Protein AF-A0A9P8V7H4-F1 (afdb_monomer)

Solvent-accessible surface area (backbone atoms only — not comparable to full-atom values): 7794 Å² total; per-residue (Å²): 136,77,89,73,78,59,79,60,74,64,67,51,41,49,43,41,53,51,45,35,57,54,35,50,58,47,17,49,41,28,54,78,36,39,58,81,79,41,79,85,58,53,72,70,56,38,53,52,34,27,51,53,14,52,50,37,51,49,54,32,53,55,34,49,55,50,61,75,39,88,64,46,51,73,68,51,15,53,52,27,39,54,56,19,58,54,31,53,54,59,29,50,55,19,48,51,53,49,53,51,50,51,57,51,47,68,75,51,77,74,83,78,89,78,81,86,62,87,85,38,46,67,53,51,28,52,54,30,48,53,50,22,53,44,17,37,46,20,31,75,58,34,67,116

pLDDT: mean 87.01, std 17.23, range [44.09, 98.56]

Radius of gyration: 18.77 Å; Cα contacts (8 Å, |Δi|>4): 133; chains: 1; bounding box: 39×34×68 Å

Structure (mmCIF, N/CA/C/O backbone):
data_AF-A0A9P8V7H4-F1
#
_entry.id   AF-A0A9P8V7H4-F1
#
loop_
_atom_site.group_PDB
_atom_site.id
_atom_site.type_symbol
_atom_site.label_atom_id
_atom_site.label_alt_id
_atom_site.label_comp_id
_atom_site.label_asym_id
_atom_site.label_entity_id
_atom_site.label_seq_id
_atom_site.pdbx_PDB_ins_code
_atom_site.Cartn_x
_atom_site.Cartn_y
_atom_site.Cartn_z
_atom_site.occupancy
_atom_site.B_iso_or_equiv
_atom_site.auth_seq_id
_atom_site.auth_comp_id
_atom_site.auth_asym_id
_atom_site.auth_atom_id
_atom_site.pdbx_PDB_model_num
ATOM 1 N N . MET A 1 1 ? 16.354 2.486 -35.492 1.00 46.56 1 MET A N 1
ATOM 2 C CA . MET A 1 1 ? 15.448 2.057 -34.405 1.00 46.56 1 MET A CA 1
ATOM 3 C C . MET A 1 1 ? 16.063 0.795 -33.810 1.00 46.56 1 MET A C 1
ATOM 5 O O . MET A 1 1 ? 16.052 -0.236 -34.463 1.00 46.56 1 MET A O 1
ATOM 9 N N . SER A 1 2 ? 16.801 0.936 -32.706 1.00 48.31 2 SER A N 1
ATOM 10 C CA . SER A 1 2 ? 17.705 -0.106 -32.194 1.00 48.31 2 SER A CA 1
ATOM 11 C C . SER A 1 2 ? 16.922 -1.279 -31.595 1.00 48.31 2 SER A C 1
ATOM 13 O O . SER A 1 2 ? 16.030 -1.066 -30.778 1.00 48.31 2 SER A O 1
ATOM 15 N N . LEU A 1 3 ? 17.299 -2.510 -31.954 1.00 47.62 3 LEU A N 1
ATOM 16 C CA . LEU A 1 3 ? 16.794 -3.794 -31.432 1.00 47.62 3 LEU A CA 1
ATOM 17 C C . LEU A 1 3 ? 17.142 -4.044 -29.944 1.00 47.62 3 LEU A C 1
ATOM 19 O O . LEU A 1 3 ? 17.023 -5.156 -29.444 1.00 47.62 3 LEU A O 1
ATOM 23 N N . THR A 1 4 ? 17.545 -3.004 -29.213 1.00 49.06 4 THR A N 1
ATOM 24 C CA . THR A 1 4 ? 17.909 -3.030 -27.791 1.00 49.06 4 THR A CA 1
ATOM 25 C C . THR A 1 4 ? 16.741 -2.699 -26.860 1.00 49.06 4 THR A C 1
ATOM 27 O O . THR A 1 4 ? 16.968 -2.392 -25.694 1.00 49.06 4 THR A O 1
ATOM 30 N N . HIS A 1 5 ? 15.485 -2.849 -27.299 1.00 50.31 5 HIS A N 1
ATOM 31 C CA . HIS A 1 5 ? 14.372 -3.137 -26.376 1.00 50.31 5 HIS A CA 1
ATOM 32 C C . HIS A 1 5 ? 14.477 -4.585 -25.864 1.00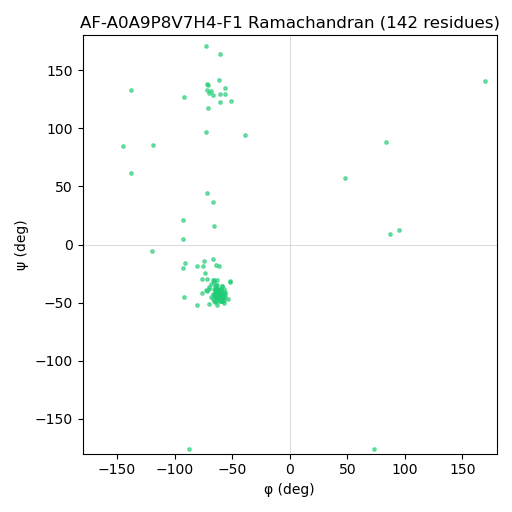 50.31 5 HIS A C 1
ATOM 34 O O . HIS A 1 5 ? 13.502 -5.335 -25.846 1.00 50.31 5 HIS A O 1
ATOM 40 N N . ALA A 1 6 ? 15.697 -4.984 -25.489 1.00 50.81 6 ALA A N 1
ATOM 41 C CA . ALA A 1 6 ? 15.969 -6.202 -24.764 1.00 50.81 6 ALA A CA 1
ATOM 42 C C . ALA A 1 6 ? 15.039 -6.197 -23.556 1.00 50.81 6 ALA A C 1
ATOM 44 O O . ALA A 1 6 ? 14.976 -5.213 -22.818 1.00 50.81 6 ALA A O 1
ATOM 45 N N . LEU A 1 7 ? 14.256 -7.265 -23.464 1.00 61.12 7 LEU A N 1
ATOM 46 C CA . LEU A 1 7 ? 13.213 -7.528 -22.487 1.00 61.12 7 LEU A CA 1
ATOM 47 C C . LEU A 1 7 ? 13.646 -7.040 -21.102 1.00 61.12 7 LEU A C 1
ATOM 49 O O . LEU A 1 7 ? 14.343 -7.752 -20.383 1.00 61.12 7 LEU A O 1
ATOM 53 N N . THR A 1 8 ? 13.263 -5.815 -20.730 1.00 63.09 8 THR A N 1
ATOM 54 C CA . THR A 1 8 ? 13.530 -5.340 -19.375 1.00 63.09 8 THR A CA 1
ATOM 55 C C . THR A 1 8 ? 12.800 -6.292 -18.445 1.00 63.09 8 THR A C 1
ATOM 57 O O . THR A 1 8 ? 11.585 -6.461 -18.620 1.00 63.09 8 THR A O 1
ATOM 60 N N . PRO A 1 9 ? 13.505 -6.939 -17.509 1.00 74.75 9 PRO A N 1
ATOM 61 C CA . PRO A 1 9 ? 12.905 -7.962 -16.679 1.00 74.75 9 PRO A CA 1
ATOM 62 C C . PRO A 1 9 ? 11.687 -7.383 -15.959 1.00 74.75 9 PRO A C 1
ATOM 64 O O . PRO A 1 9 ? 11.738 -6.273 -15.433 1.00 74.75 9 PRO A O 1
ATOM 67 N N . PHE A 1 10 ? 10.570 -8.112 -15.944 1.00 86.38 10 PHE A N 1
ATOM 68 C CA . PHE A 1 10 ? 9.357 -7.677 -15.238 1.00 86.38 10 PHE A CA 1
ATOM 69 C C . PHE A 1 10 ? 9.495 -7.840 -13.714 1.00 86.38 10 PHE A C 1
ATOM 71 O O . PHE A 1 10 ? 8.724 -7.287 -12.937 1.00 86.38 10 PHE A O 1
ATOM 78 N N . TRP A 1 11 ? 10.506 -8.581 -13.267 1.00 88.19 11 TRP A N 1
ATOM 79 C CA . TRP A 1 11 ? 10.693 -9.033 -11.892 1.00 88.19 11 TRP A CA 1
ATOM 80 C C . TRP A 1 11 ? 10.801 -7.866 -10.894 1.00 88.19 11 TRP A C 1
ATOM 82 O O . TRP A 1 11 ? 10.146 -7.937 -9.855 1.00 88.19 11 TRP A O 1
ATOM 92 N N . PRO A 1 12 ? 11.489 -6.745 -11.208 1.00 92.69 12 PRO A N 1
ATOM 93 C CA . PRO A 1 12 ? 11.505 -5.548 -10.362 1.00 92.69 12 PRO A CA 1
ATOM 94 C C . PRO A 1 12 ? 10.129 -4.895 -10.159 1.00 92.69 12 PRO A C 1
ATOM 96 O O . PRO A 1 12 ? 9.945 -4.135 -9.210 1.00 92.69 12 PRO A O 1
ATOM 99 N N . LYS A 1 13 ? 9.148 -5.190 -11.020 1.00 95.75 13 LYS A N 1
ATOM 100 C CA . LYS A 1 13 ? 7.773 -4.682 -10.913 1.00 95.75 13 LYS A CA 1
ATOM 101 C C . LYS A 1 13 ? 6.856 -5.599 -10.111 1.00 95.75 13 LYS A C 1
ATOM 103 O O . LYS A 1 13 ? 5.803 -5.141 -9.675 1.00 95.75 13 LYS A O 1
ATOM 108 N N . LEU A 1 14 ? 7.235 -6.859 -9.872 1.00 96.12 14 LEU A N 1
ATOM 109 C CA . LEU A 1 14 ? 6.409 -7.799 -9.104 1.00 96.12 14 LEU A CA 1
ATOM 110 C C . LEU A 1 14 ? 6.048 -7.268 -7.705 1.00 96.12 14 LEU A C 1
ATOM 112 O O . LEU A 1 14 ? 4.874 -7.357 -7.345 1.00 96.12 14 LEU A O 1
ATOM 116 N N . PRO A 1 15 ? 6.963 -6.640 -6.937 1.00 97.38 15 PRO A N 1
ATOM 117 C CA . PRO A 1 15 ? 6.600 -6.070 -5.638 1.00 97.38 15 PRO A CA 1
ATOM 118 C C . PRO A 1 15 ? 5.564 -4.941 -5.730 1.00 97.38 15 PRO A C 1
ATOM 120 O O . PRO A 1 15 ? 4.729 -4.811 -4.840 1.00 97.38 15 PRO A O 1
ATOM 123 N N . LEU A 1 16 ? 5.548 -4.172 -6.827 1.00 97.81 16 LEU A N 1
ATOM 124 C CA . LEU A 1 16 ? 4.521 -3.152 -7.075 1.00 97.81 16 LEU A CA 1
ATOM 125 C C . LEU A 1 16 ? 3.159 -3.783 -7.388 1.00 97.81 16 LEU A C 1
ATOM 127 O O . LEU A 1 16 ? 2.133 -3.276 -6.945 1.00 97.81 16 LEU A O 1
ATOM 131 N N . VAL A 1 17 ? 3.129 -4.907 -8.112 1.00 98.06 17 VAL A N 1
ATOM 132 C CA . VAL A 1 17 ? 1.886 -5.661 -8.354 1.00 98.06 17 VAL A CA 1
ATOM 133 C C . VAL A 1 17 ? 1.318 -6.178 -7.032 1.00 98.06 17 VAL A C 1
ATOM 135 O O . VAL A 1 17 ? 0.132 -6.005 -6.756 1.00 98.06 17 VAL A O 1
ATOM 138 N N . LEU A 1 18 ? 2.168 -6.763 -6.184 1.00 97.38 18 LEU A N 1
ATOM 139 C CA . LEU A 1 18 ? 1.764 -7.226 -4.856 1.00 97.38 18 LEU A CA 1
ATOM 140 C C . LEU A 1 18 ? 1.267 -6.070 -3.978 1.00 97.38 18 LEU A C 1
ATOM 142 O O . LEU A 1 18 ? 0.261 -6.229 -3.287 1.00 97.38 18 LEU A O 1
ATOM 146 N N . HIS A 1 19 ? 1.931 -4.910 -4.037 1.00 98.19 19 HIS A N 1
ATOM 147 C CA . HIS A 1 19 ? 1.496 -3.699 -3.343 1.00 98.19 19 HIS A CA 1
ATOM 148 C C . HIS A 1 19 ? 0.076 -3.311 -3.764 1.00 98.19 19 HIS A C 1
ATOM 150 O O . HIS A 1 19 ? -0.786 -3.171 -2.900 1.00 98.19 19 HIS A O 1
ATOM 156 N N . VAL A 1 20 ? -0.198 -3.248 -5.074 1.00 98.56 20 VAL A N 1
ATOM 157 C CA . VAL A 1 20 ? -1.534 -2.921 -5.597 1.00 98.56 20 VAL A CA 1
ATOM 158 C C . VAL A 1 20 ? -2.601 -3.871 -5.057 1.00 98.56 20 VAL A C 1
ATOM 160 O O . VAL A 1 20 ?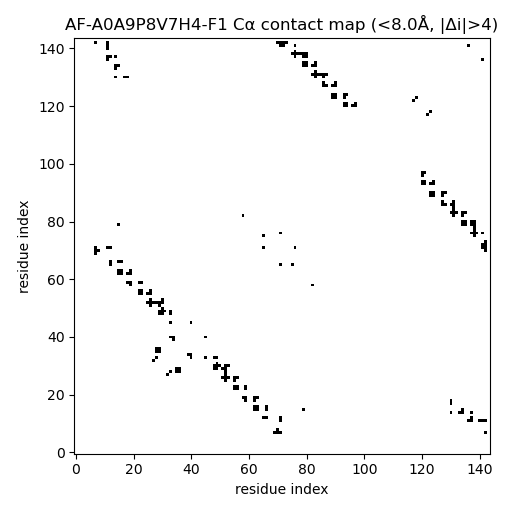 -3.659 -3.415 -4.624 1.00 98.56 20 VAL A O 1
ATOM 163 N N . LEU A 1 21 ? -2.344 -5.181 -5.049 1.00 97.88 21 LEU A N 1
ATOM 164 C CA . LEU A 1 21 ? -3.315 -6.169 -4.571 1.00 97.88 21 LEU A CA 1
ATOM 165 C C . LEU A 1 21 ? -3.603 -6.016 -3.071 1.00 97.88 21 LEU A C 1
ATOM 167 O O . LEU A 1 21 ? -4.767 -5.948 -2.666 1.00 97.88 21 LEU A O 1
ATOM 171 N N . VAL A 1 22 ? -2.555 -5.932 -2.248 1.00 96.62 22 VAL A N 1
ATOM 172 C CA . VAL A 1 22 ? -2.701 -5.841 -0.788 1.00 96.62 22 VAL A CA 1
ATOM 173 C C . VAL A 1 22 ? -3.319 -4.511 -0.373 1.00 96.62 22 VAL A C 1
ATOM 175 O O . VAL A 1 22 ? -4.253 -4.493 0.431 1.00 96.62 22 VAL A O 1
ATOM 178 N N . GLU A 1 23 ? -2.858 -3.401 -0.945 1.00 97.31 23 GLU A N 1
ATOM 179 C CA . GLU A 1 23 ? -3.378 -2.083 -0.596 1.00 97.31 23 GLU A CA 1
ATOM 180 C C . GLU A 1 23 ? -4.774 -1.836 -1.181 1.00 97.31 23 GLU A C 1
ATOM 182 O O . GLU A 1 23 ? -5.544 -1.098 -0.581 1.00 97.31 23 GLU A O 1
ATOM 187 N N . SER A 1 24 ? -5.185 -2.505 -2.270 1.00 97.81 24 SER A N 1
ATOM 188 C CA . SER A 1 24 ? -6.590 -2.460 -2.728 1.00 97.81 24 SER A CA 1
ATOM 189 C C . SER A 1 24 ? -7.538 -3.103 -1.713 1.00 97.81 24 SER A C 1
ATOM 191 O O . SER A 1 24 ? -8.590 -2.541 -1.389 1.00 97.81 24 SER A O 1
ATOM 193 N N . ALA A 1 25 ? -7.161 -4.265 -1.167 1.00 95.25 25 ALA A N 1
ATOM 194 C C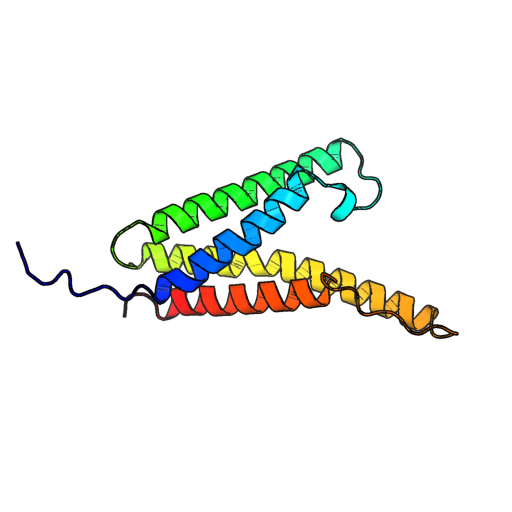A . ALA A 1 25 ? -7.936 -4.922 -0.117 1.00 95.25 25 ALA A CA 1
ATOM 195 C C . ALA A 1 25 ? -7.981 -4.064 1.160 1.00 95.25 25 ALA A C 1
ATOM 197 O O . ALA A 1 25 ? -9.047 -3.888 1.759 1.00 95.25 25 ALA A O 1
ATOM 198 N N . ALA A 1 26 ? -6.845 -3.473 1.547 1.00 94.62 26 ALA A N 1
ATOM 199 C CA . ALA A 1 26 ? -6.774 -2.565 2.685 1.00 94.62 26 ALA A CA 1
ATOM 200 C C . ALA A 1 26 ? -7.633 -1.310 2.464 1.00 94.62 26 ALA A C 1
ATOM 202 O O . ALA A 1 26 ? -8.500 -1.023 3.288 1.00 94.62 26 ALA A O 1
ATOM 203 N N . ALA A 1 27 ? -7.468 -0.607 1.342 1.00 97.50 27 ALA A N 1
ATOM 204 C CA . ALA A 1 27 ? -8.236 0.585 0.987 1.00 97.50 27 ALA A CA 1
ATOM 205 C C . ALA A 1 27 ? -9.743 0.332 1.051 1.00 97.50 27 ALA A C 1
ATOM 207 O O . ALA A 1 27 ? -10.469 1.089 1.692 1.00 97.50 27 ALA A O 1
ATOM 208 N N . THR A 1 28 ? -10.203 -0.782 0.476 1.00 96.81 28 THR A N 1
ATOM 209 C CA . THR A 1 28 ? -11.615 -1.186 0.516 1.00 96.81 28 THR A CA 1
ATOM 210 C C . THR A 1 28 ? -12.115 -1.321 1.956 1.00 96.81 28 THR A C 1
ATOM 212 O O . THR A 1 28 ? -13.188 -0.824 2.292 1.00 96.81 28 THR A O 1
ATOM 215 N N . SER A 1 29 ? -11.317 -1.930 2.839 1.00 95.06 29 SER A N 1
ATOM 216 C CA . SER A 1 29 ? -11.648 -2.046 4.261 1.00 95.06 29 SER A CA 1
ATOM 217 C C . SER A 1 29 ? -11.703 -0.686 4.968 1.00 95.06 29 SER A C 1
ATOM 219 O O . SER A 1 29 ? -12.623 -0.447 5.747 1.00 95.06 29 SER A O 1
ATOM 221 N N . PHE A 1 30 ? -10.754 0.216 4.698 1.00 96.44 30 PHE A N 1
ATOM 222 C CA . PHE A 1 30 ? -10.730 1.566 5.277 1.00 96.44 30 PHE A CA 1
ATOM 223 C C . PHE A 1 30 ? -11.912 2.429 4.814 1.00 96.44 30 PHE A C 1
ATOM 225 O O . PHE A 1 30 ? -12.468 3.173 5.619 1.00 96.44 30 PHE A O 1
ATOM 232 N N . ILE A 1 31 ? -12.315 2.305 3.546 1.00 97.56 31 ILE A N 1
ATOM 233 C CA . ILE A 1 31 ? -13.381 3.119 2.949 1.00 97.56 31 ILE A CA 1
ATOM 234 C C . ILE A 1 31 ? -14.767 2.584 3.324 1.00 97.56 31 ILE A C 1
ATOM 236 O O . ILE A 1 31 ? -15.614 3.335 3.807 1.00 97.56 31 ILE A O 1
ATOM 240 N N . LEU A 1 32 ? -15.001 1.287 3.101 1.00 97.38 32 LEU A N 1
ATOM 241 C CA . LEU A 1 32 ? -16.335 0.684 3.193 1.00 97.38 32 LEU A CA 1
ATOM 242 C C . LEU A 1 32 ? -16.647 0.107 4.575 1.00 97.38 32 LEU A C 1
ATOM 244 O O . LEU A 1 32 ? -17.814 -0.099 4.902 1.00 97.38 32 LEU A O 1
ATOM 248 N N . LYS A 1 33 ? -15.626 -0.181 5.394 1.00 95.75 33 LYS A N 1
ATOM 249 C CA . LYS A 1 33 ? -15.811 -0.782 6.721 1.00 95.75 33 LYS A CA 1
ATOM 250 C C . LYS A 1 33 ? -14.915 -0.149 7.800 1.00 95.75 33 LYS A C 1
ATOM 252 O O . LYS A 1 33 ? -14.145 -0.875 8.430 1.00 95.75 33 LYS A O 1
ATOM 257 N N . PRO A 1 34 ? -15.039 1.162 8.102 1.00 94.38 34 PRO A N 1
ATOM 258 C CA . PRO A 1 34 ? -14.240 1.824 9.145 1.00 94.38 34 PRO A CA 1
ATOM 259 C C . PRO A 1 34 ? -14.269 1.117 10.513 1.00 94.38 34 PRO A C 1
ATOM 261 O O . PRO A 1 34 ? -13.260 1.081 11.220 1.00 94.38 34 PRO A O 1
ATOM 264 N N . SER A 1 35 ? -15.394 0.479 10.857 1.00 93.62 35 SER A N 1
ATOM 265 C CA . SER A 1 35 ? -15.570 -0.279 12.103 1.00 93.62 35 SER A CA 1
ATOM 266 C C . SER A 1 35 ? -14.655 -1.506 12.237 1.00 93.62 35 SER A C 1
ATOM 268 O O . SER A 1 35 ? -14.439 -1.999 13.342 1.00 93.62 35 SER A O 1
ATOM 270 N N . SER A 1 36 ? -14.072 -2.001 11.136 1.00 90.38 36 SER A N 1
ATOM 271 C CA . SER A 1 36 ? -13.044 -3.052 11.179 1.00 90.38 36 SER A CA 1
ATOM 272 C C . SER A 1 36 ? -11.679 -2.523 11.635 1.00 90.38 36 SER A C 1
ATOM 274 O O . SER A 1 36 ? -10.811 -3.297 12.044 1.00 90.38 36 SER A O 1
ATOM 276 N N . GLN A 1 37 ? -11.471 -1.205 11.560 1.00 90.50 37 GLN A N 1
ATOM 277 C CA . GLN A 1 37 ? -10.230 -0.553 11.964 1.00 90.50 37 GLN A CA 1
ATOM 278 C C . GLN A 1 37 ? -10.295 -0.106 13.421 1.00 90.50 37 GLN A C 1
ATOM 280 O O . GLN A 1 37 ? -9.339 -0.331 14.164 1.00 90.50 37 GLN A O 1
ATOM 285 N N . ILE A 1 38 ? -11.409 0.508 13.819 1.00 90.62 38 ILE A N 1
ATOM 286 C CA . ILE A 1 38 ? -11.663 1.035 15.162 1.00 90.62 38 ILE A CA 1
ATOM 287 C C . ILE A 1 38 ? -13.101 0.669 15.531 1.00 90.62 38 ILE A C 1
ATOM 289 O O . ILE A 1 38 ? -13.994 0.858 14.715 1.00 90.62 38 ILE A O 1
ATOM 293 N N . LYS A 1 39 ? -13.333 0.144 16.740 1.00 92.44 39 LYS A N 1
ATOM 294 C CA . LYS A 1 39 ? -14.683 -0.187 17.218 1.00 92.44 39 LYS A CA 1
ATOM 295 C C . LYS A 1 39 ? -15.490 1.102 17.435 1.00 92.44 39 LYS A C 1
ATOM 297 O O . LYS A 1 39 ? -14.978 2.017 18.069 1.00 92.44 39 LYS A O 1
ATOM 302 N N . ASP A 1 40 ? -16.717 1.140 16.917 1.00 93.69 40 ASP A N 1
ATOM 303 C CA . ASP A 1 40 ? -17.687 2.239 17.064 1.00 93.69 40 ASP A CA 1
ATOM 304 C C . ASP A 1 40 ? -17.102 3.651 16.793 1.00 93.69 40 ASP A C 1
ATOM 306 O O . ASP A 1 40 ? -17.128 4.517 17.668 1.00 93.69 40 ASP A O 1
ATOM 310 N N . PRO A 1 41 ? -16.528 3.906 15.595 1.00 96.12 41 PRO A N 1
ATOM 311 C CA . PRO A 1 41 ? -15.853 5.169 15.303 1.00 96.12 41 PRO A CA 1
ATOM 312 C C . PRO A 1 41 ? -16.853 6.327 15.141 1.00 96.12 41 PRO A C 1
ATOM 314 O O . PRO A 1 41 ? -17.869 6.181 14.454 1.00 96.12 41 PRO A O 1
ATOM 317 N N . SER A 1 42 ? -16.528 7.504 15.693 1.00 97.62 42 SER A N 1
ATOM 318 C CA . SER A 1 42 ? -17.277 8.742 15.415 1.00 97.62 42 SER A CA 1
ATOM 319 C C . SER A 1 42 ? -17.240 9.088 13.923 1.00 97.62 42 SER A C 1
ATOM 321 O O . SER A 1 42 ? -16.402 8.573 13.175 1.00 97.62 42 SER A O 1
ATOM 323 N N . LEU A 1 43 ? -18.128 9.978 13.475 1.00 97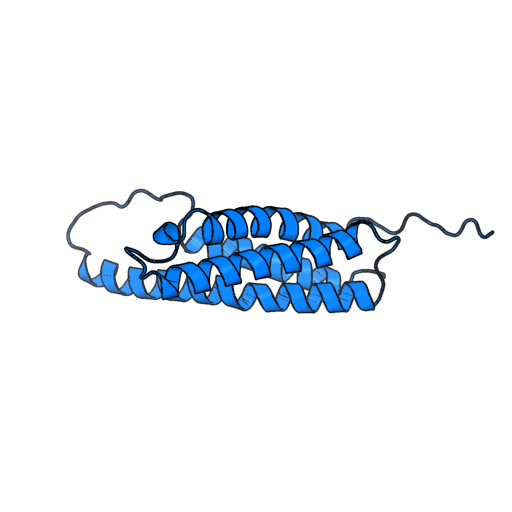.75 43 LEU A N 1
ATOM 324 C CA . LEU A 1 43 ? -18.157 10.404 12.076 1.00 97.75 43 LEU A CA 1
ATOM 325 C C . LEU A 1 43 ? -16.814 11.010 11.635 1.00 97.75 43 LEU A C 1
ATOM 327 O O . LEU A 1 43 ? -16.326 10.669 10.560 1.00 97.75 43 LEU A O 1
ATOM 331 N N . GLU A 1 44 ? -16.172 11.840 12.465 1.00 98.38 44 GLU A N 1
ATOM 332 C CA . GLU A 1 44 ? -14.871 12.423 12.112 1.00 98.38 44 GLU A CA 1
ATOM 333 C C . GLU A 1 44 ? -13.802 11.340 11.932 1.00 98.38 44 GLU A C 1
ATOM 335 O O . GLU A 1 44 ? -13.028 11.372 10.975 1.00 98.38 44 GLU A O 1
ATOM 340 N N . VAL A 1 45 ? -13.792 10.332 12.811 1.00 97.69 45 VAL A N 1
ATOM 341 C CA . VAL A 1 45 ? -12.867 9.197 12.706 1.00 97.69 45 VAL A CA 1
ATOM 342 C C . VAL A 1 45 ? -13.131 8.394 11.431 1.00 97.69 45 VAL A C 1
ATOM 344 O O . VAL A 1 45 ? -12.181 7.990 10.761 1.00 97.69 45 VAL A O 1
ATOM 347 N N . GLN A 1 46 ? -14.396 8.186 11.053 1.00 98.19 46 GLN A N 1
ATOM 348 C CA . GLN A 1 46 ? -14.749 7.504 9.803 1.00 98.19 46 GLN A CA 1
ATOM 349 C C . GLN A 1 46 ? -14.221 8.255 8.576 1.00 98.19 46 GLN A C 1
ATOM 351 O O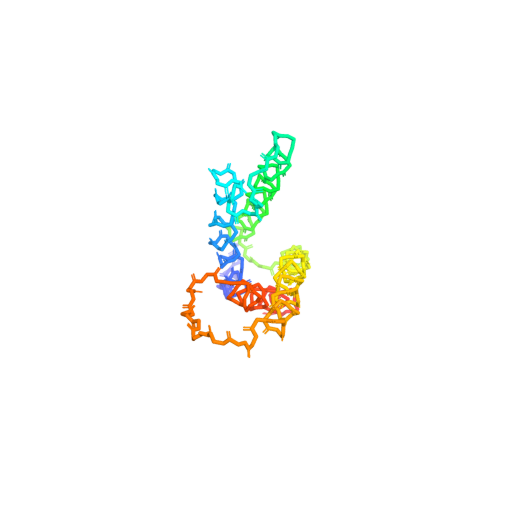 . GLN A 1 46 ? -13.606 7.632 7.712 1.00 98.19 46 GLN A O 1
ATOM 356 N N . LEU A 1 47 ? -14.380 9.580 8.528 1.00 98.25 47 LEU A N 1
ATOM 357 C CA . LEU A 1 47 ? -13.883 10.409 7.423 1.00 98.25 47 LEU A CA 1
ATOM 358 C C . LEU A 1 47 ? -12.349 10.376 7.318 1.00 98.25 47 LEU A C 1
ATOM 360 O O . LEU A 1 47 ? -11.799 10.297 6.216 1.00 98.25 47 LEU A O 1
ATOM 364 N N . VAL A 1 48 ? -11.639 10.365 8.452 1.00 98.38 48 VAL A N 1
ATOM 365 C CA . VAL A 1 48 ? -10.175 10.190 8.478 1.00 98.38 48 VAL A CA 1
ATOM 366 C C . VAL A 1 48 ? -9.776 8.812 7.945 1.00 98.38 48 VAL A C 1
ATOM 368 O O . VAL A 1 48 ? -8.855 8.708 7.133 1.00 98.38 48 VAL A O 1
ATOM 371 N N . LEU A 1 49 ? -10.474 7.747 8.352 1.00 97.62 49 LEU A N 1
ATOM 372 C CA . LEU A 1 49 ? -10.214 6.389 7.863 1.00 97.62 49 LEU A CA 1
ATOM 373 C C . LEU A 1 49 ? -10.484 6.264 6.357 1.00 97.62 49 LEU A C 1
ATOM 375 O O . LEU A 1 49 ? -9.673 5.676 5.646 1.00 97.62 49 LEU A O 1
ATOM 379 N N . GLN A 1 50 ? -11.559 6.867 5.853 1.00 98.38 50 GLN A N 1
ATOM 380 C CA . GLN A 1 50 ? -11.872 6.906 4.423 1.00 98.38 50 GLN A CA 1
ATOM 381 C C . GLN A 1 50 ? -10.821 7.687 3.631 1.00 98.38 50 GLN A C 1
ATOM 383 O O . GLN A 1 50 ? -10.385 7.224 2.578 1.00 98.38 50 GLN A O 1
ATOM 388 N N . THR A 1 51 ? -10.346 8.818 4.161 1.00 98.38 51 THR A N 1
ATOM 389 C CA . THR A 1 51 ? -9.251 9.599 3.560 1.00 98.38 51 THR A CA 1
ATOM 390 C C . THR A 1 51 ? -7.966 8.775 3.482 1.00 98.38 51 THR A C 1
ATOM 392 O O . THR A 1 51 ? -7.301 8.754 2.448 1.00 98.38 51 THR A O 1
ATOM 395 N N . LEU A 1 52 ? -7.643 8.028 4.542 1.00 97.25 52 LEU A N 1
ATOM 396 C CA . LEU A 1 52 ? -6.517 7.097 4.545 1.00 97.25 52 LEU A CA 1
ATOM 397 C C . LEU A 1 52 ? -6.700 5.979 3.505 1.00 97.25 52 LEU A C 1
ATOM 399 O O . LEU A 1 52 ? -5.748 5.633 2.813 1.00 97.25 52 LEU A O 1
ATOM 403 N N . GLY A 1 53 ? -7.914 5.453 3.338 1.00 97.81 53 GLY A N 1
ATOM 404 C CA . GLY A 1 53 ? -8.223 4.506 2.267 1.00 97.81 53 GLY A CA 1
ATOM 405 C C . GLY A 1 53 ? -8.060 5.104 0.863 1.00 97.81 53 GLY A C 1
ATOM 406 O O . GLY A 1 53 ? -7.499 4.455 -0.015 1.00 97.81 53 GLY A O 1
ATOM 407 N N . GLY A 1 54 ? -8.464 6.359 0.652 1.00 98.25 54 GLY A N 1
ATOM 408 C CA . GLY A 1 54 ? -8.213 7.089 -0.595 1.00 98.25 54 GLY A CA 1
ATOM 409 C C . GLY A 1 54 ? -6.720 7.296 -0.874 1.00 98.25 54 GLY A C 1
ATOM 410 O O . GLY A 1 54 ? -6.274 7.140 -2.010 1.00 98.25 54 GLY A O 1
ATOM 411 N N . LEU A 1 55 ? -5.923 7.562 0.166 1.00 97.81 55 LEU A N 1
ATOM 412 C CA . LEU A 1 55 ? -4.466 7.653 0.054 1.00 97.81 55 LEU A CA 1
ATOM 413 C C . LEU A 1 55 ? -3.844 6.324 -0.405 1.00 97.81 55 LEU A C 1
ATOM 415 O O . LEU A 1 55 ? -2.976 6.339 -1.274 1.00 97.81 55 LEU A O 1
ATOM 419 N N . LEU A 1 56 ? -4.324 5.184 0.105 1.00 97.75 56 LEU A N 1
ATOM 420 C CA . LEU A 1 56 ? -3.895 3.855 -0.354 1.00 97.75 56 LEU A CA 1
ATOM 421 C C . LEU A 1 56 ? -4.234 3.605 -1.833 1.00 97.75 56 LEU A C 1
ATOM 423 O O . LEU A 1 56 ? -3.429 3.058 -2.583 1.00 97.75 56 LEU A O 1
ATOM 427 N N . LEU A 1 57 ? -5.403 4.050 -2.302 1.00 97.88 57 LEU A N 1
ATOM 428 C CA . LEU A 1 57 ? -5.720 3.981 -3.734 1.00 97.88 57 LEU A CA 1
ATOM 429 C C . LEU A 1 57 ? -4.784 4.869 -4.566 1.00 97.88 57 LEU A C 1
ATOM 431 O O . LEU A 1 57 ? -4.382 4.479 -5.660 1.00 97.88 57 LEU A O 1
ATOM 435 N N . SER A 1 58 ? -4.382 6.028 -4.044 1.00 98.25 58 SER A N 1
ATOM 436 C CA . SER A 1 58 ? -3.409 6.902 -4.709 1.00 98.25 58 SER A CA 1
ATOM 437 C C . SER A 1 58 ? -2.033 6.232 -4.859 1.00 98.25 58 SER A C 1
ATOM 439 O O . SER A 1 58 ? -1.443 6.277 -5.941 1.00 98.25 58 SER A O 1
ATOM 441 N N . THR A 1 59 ? -1.540 5.516 -3.838 1.00 97.94 59 THR A N 1
ATOM 442 C CA . THR A 1 59 ? -0.280 4.752 -3.957 1.00 97.94 59 THR A CA 1
ATOM 443 C C . THR A 1 59 ? -0.389 3.603 -4.963 1.00 97.94 59 THR A C 1
ATOM 445 O O . THR A 1 59 ? 0.582 3.300 -5.666 1.00 97.94 59 THR A O 1
ATOM 448 N N . ASN A 1 60 ? -1.579 3.014 -5.119 1.00 98.44 60 ASN A N 1
ATOM 449 C CA . ASN A 1 60 ? -1.841 2.040 -6.178 1.00 98.44 60 ASN A CA 1
ATOM 450 C C . ASN A 1 60 ? -1.762 2.669 -7.567 1.00 98.44 60 ASN A C 1
ATOM 452 O O . ASN A 1 60 ? -1.153 2.076 -8.452 1.00 98.44 60 ASN A O 1
ATOM 456 N N . LEU A 1 61 ? -2.308 3.871 -7.770 1.00 98.38 61 LEU A N 1
ATOM 457 C CA . LEU A 1 61 ? -2.200 4.574 -9.054 1.00 98.38 61 LEU A CA 1
ATOM 458 C C . LEU A 1 61 ? -0.739 4.869 -9.423 1.00 98.38 61 LEU A C 1
ATOM 460 O O . LEU A 1 61 ? -0.342 4.645 -10.566 1.00 98.38 61 LEU A O 1
ATOM 464 N N . VAL A 1 62 ? 0.080 5.290 -8.453 1.00 98.00 62 VAL A N 1
ATOM 465 C CA . VAL A 1 62 ? 1.531 5.469 -8.648 1.00 98.00 62 VAL A CA 1
ATOM 466 C C . VAL A 1 62 ? 2.194 4.147 -9.044 1.00 98.00 62 VAL A C 1
ATOM 468 O O . VAL A 1 62 ? 2.971 4.101 -9.998 1.00 98.00 62 VAL A O 1
ATOM 471 N N . SER A 1 63 ? 1.854 3.056 -8.355 1.00 98.19 63 SER A N 1
ATOM 472 C CA . SER A 1 63 ? 2.382 1.722 -8.660 1.00 98.19 63 SER A CA 1
ATOM 473 C C . SER A 1 63 ? 1.985 1.256 -10.063 1.00 98.19 63 SER A C 1
ATOM 475 O O . SER A 1 63 ? 2.835 0.780 -10.811 1.00 98.19 63 SER A O 1
ATOM 477 N N . LEU A 1 64 ? 0.722 1.444 -10.461 1.00 98.25 64 LEU A N 1
ATOM 478 C CA . LEU A 1 64 ? 0.218 1.109 -11.796 1.00 98.25 64 LEU A CA 1
ATOM 479 C C . LEU A 1 64 ? 0.929 1.912 -12.890 1.00 98.25 64 LEU A C 1
ATOM 481 O O . LEU A 1 64 ? 1.318 1.334 -13.906 1.00 98.25 64 LEU A O 1
ATOM 485 N N . ALA A 1 65 ? 1.177 3.206 -12.669 1.00 97.38 65 ALA A N 1
ATOM 486 C CA . ALA A 1 65 ? 1.941 4.031 -13.603 1.00 97.38 65 ALA A CA 1
ATOM 487 C C . ALA A 1 65 ? 3.351 3.461 -13.851 1.00 97.38 65 ALA A C 1
ATOM 489 O O . ALA A 1 65 ? 3.799 3.395 -14.995 1.00 97.38 65 ALA A O 1
ATOM 490 N N . VAL A 1 66 ? 4.033 2.983 -12.804 1.00 96.25 66 VAL A N 1
ATOM 491 C CA . VAL A 1 66 ? 5.355 2.341 -12.929 1.00 96.25 66 VAL A CA 1
ATOM 492 C C . VAL A 1 66 ? 5.263 0.951 -13.570 1.00 96.25 66 VAL A C 1
ATOM 494 O O . VAL A 1 66 ? 6.103 0.596 -14.397 1.00 96.25 66 VAL A O 1
ATOM 497 N N . ILE A 1 67 ? 4.242 0.157 -13.230 1.00 96.38 67 ILE A N 1
ATOM 498 C CA . ILE A 1 67 ? 4.034 -1.187 -13.792 1.00 96.38 67 ILE A CA 1
ATOM 499 C C . ILE A 1 67 ? 3.862 -1.116 -15.315 1.00 96.38 67 ILE A C 1
ATOM 501 O O . ILE A 1 67 ? 4.540 -1.854 -16.038 1.00 96.38 67 ILE A O 1
ATOM 505 N N . PHE A 1 68 ? 3.006 -0.214 -15.803 1.00 95.38 68 PHE A N 1
ATOM 506 C CA . PHE A 1 68 ? 2.686 -0.092 -17.229 1.00 95.38 68 PHE A CA 1
ATOM 507 C C . PHE A 1 68 ? 3.726 0.685 -18.043 1.00 95.38 68 PHE A C 1
ATOM 509 O O . PHE A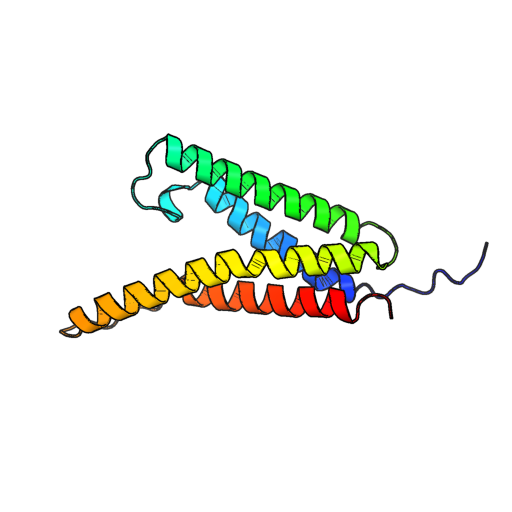 1 68 ? 3.783 0.541 -19.264 1.00 95.38 68 PHE A O 1
ATOM 516 N N . ARG A 1 69 ? 4.589 1.473 -17.398 1.00 90.94 69 ARG A N 1
ATOM 517 C CA . ARG A 1 69 ? 5.696 2.160 -18.071 1.00 90.94 69 ARG A CA 1
ATOM 518 C C . ARG A 1 69 ? 6.781 1.163 -18.511 1.00 90.94 69 ARG A C 1
ATOM 520 O O . ARG A 1 69 ? 7.148 0.305 -17.717 1.00 90.94 69 ARG A O 1
ATOM 527 N N . PRO A 1 70 ? 7.363 1.253 -19.718 1.00 89.38 70 PRO A N 1
ATOM 528 C CA . PRO A 1 70 ? 8.496 0.408 -20.109 1.00 89.38 70 PRO A CA 1
ATOM 529 C C . PRO A 1 70 ? 9.733 0.609 -19.218 1.00 89.38 70 PRO A C 1
ATOM 531 O O . PRO A 1 70 ? 10.060 1.736 -18.848 1.00 89.38 70 PRO A O 1
ATOM 534 N N . GLY A 1 71 ? 10.448 -0.479 -18.918 1.00 89.25 71 GLY A N 1
ATOM 535 C CA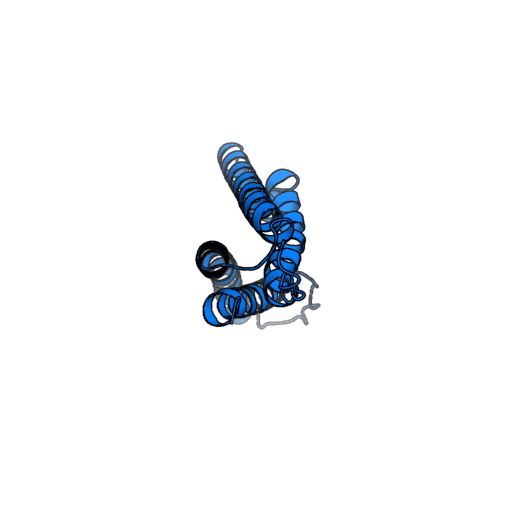 . GLY A 1 71 ? 11.644 -0.453 -18.071 1.00 89.25 71 GLY A CA 1
ATOM 536 C C . GLY A 1 71 ? 11.379 -0.245 -16.577 1.00 89.25 71 GLY A C 1
ATOM 537 O O . GLY A 1 71 ? 10.236 -0.237 -16.118 1.00 89.25 71 GLY A O 1
ATOM 538 N N . PHE A 1 72 ? 12.467 -0.138 -15.814 1.00 93.50 72 PHE A N 1
ATOM 539 C CA . PHE A 1 72 ? 12.460 0.131 -14.375 1.00 93.50 72 PHE A CA 1
ATOM 540 C C . PHE A 1 72 ? 13.673 1.003 -14.031 1.00 93.50 72 PHE A C 1
ATOM 542 O O . PHE A 1 72 ? 14.755 0.510 -13.729 1.00 93.50 72 PHE A O 1
ATOM 549 N N . ASP A 1 73 ? 13.510 2.311 -14.197 1.00 92.81 73 ASP A N 1
ATOM 550 C CA . ASP A 1 73 ? 14.584 3.302 -14.099 1.00 92.81 73 ASP A CA 1
ATOM 551 C C . ASP A 1 73 ? 14.807 3.820 -12.667 1.00 92.81 73 ASP A C 1
ATOM 553 O O . ASP A 1 73 ? 14.152 3.397 -11.713 1.00 92.81 73 ASP A O 1
ATOM 557 N N . ASN A 1 74 ? 15.719 4.785 -12.509 1.00 94.75 74 ASN A N 1
ATOM 558 C CA . ASN A 1 74 ? 16.032 5.368 -11.203 1.00 94.75 74 ASN A CA 1
ATOM 559 C C . ASN A 1 74 ? 14.804 5.971 -10.501 1.00 94.75 74 ASN A C 1
ATOM 561 O O . ASN A 1 74 ? 14.628 5.796 -9.299 1.00 94.75 74 ASN A O 1
ATOM 565 N N . THR A 1 75 ? 13.912 6.620 -11.249 1.00 95.81 75 THR A N 1
ATOM 566 C CA . THR A 1 75 ? 12.652 7.138 -10.700 1.00 95.81 75 THR A CA 1
ATOM 567 C C . THR A 1 75 ? 11.780 6.007 -10.157 1.00 95.81 75 THR A C 1
ATOM 569 O O . THR A 1 75 ? 11.267 6.106 -9.045 1.00 95.81 75 THR A O 1
ATOM 572 N N . SER A 1 76 ? 11.662 4.900 -10.894 1.00 96.44 76 SER A N 1
ATOM 573 C CA . SER A 1 76 ? 10.914 3.711 -10.463 1.00 96.44 76 SER A CA 1
ATOM 574 C C . SER A 1 76 ? 11.488 3.107 -9.174 1.00 96.44 76 SER A C 1
ATOM 576 O O . SER A 1 76 ? 10.734 2.721 -8.280 1.00 96.44 76 SER A O 1
ATOM 578 N N . ARG A 1 77 ? 12.820 3.101 -9.029 1.00 96.88 77 ARG A N 1
ATOM 579 C CA . ARG A 1 77 ? 13.513 2.664 -7.804 1.00 96.88 77 ARG A CA 1
ATOM 580 C C . ARG A 1 77 ? 13.225 3.576 -6.611 1.00 96.88 77 ARG A C 1
ATOM 582 O O . ARG A 1 77 ? 12.952 3.078 -5.522 1.00 96.88 77 ARG A O 1
ATOM 589 N N . LEU A 1 78 ? 13.250 4.896 -6.804 1.00 97.94 78 LEU A N 1
ATOM 590 C CA . LEU A 1 78 ? 12.932 5.865 -5.748 1.00 97.94 78 LEU A CA 1
ATOM 591 C C . LEU A 1 78 ? 11.468 5.759 -5.303 1.00 97.94 78 LEU A C 1
ATOM 593 O O . LEU A 1 78 ? 11.183 5.813 -4.108 1.00 97.94 78 LEU A O 1
ATOM 597 N N . LEU A 1 79 ? 10.548 5.537 -6.245 1.00 97.88 79 LEU A N 1
ATOM 598 C CA . LEU A 1 79 ? 9.144 5.267 -5.932 1.00 97.88 79 LEU A CA 1
ATOM 599 C C . LEU A 1 79 ? 8.990 3.963 -5.141 1.00 97.88 79 LEU A C 1
ATOM 601 O O . LEU A 1 79 ? 8.290 3.946 -4.131 1.00 97.88 79 LEU A O 1
ATOM 605 N N . ALA A 1 80 ? 9.693 2.894 -5.529 1.00 98.00 80 ALA A N 1
ATOM 606 C CA . ALA A 1 80 ? 9.704 1.649 -4.764 1.00 98.00 80 ALA A CA 1
ATOM 607 C C . ALA A 1 80 ? 10.254 1.847 -3.339 1.00 98.00 80 ALA A C 1
ATOM 609 O O . ALA A 1 80 ? 9.679 1.315 -2.394 1.00 98.00 80 ALA A O 1
ATOM 610 N N . ALA A 1 81 ? 11.298 2.665 -3.153 1.00 98.25 81 ALA A N 1
ATOM 611 C CA . ALA A 1 81 ? 11.821 3.007 -1.827 1.00 98.25 81 ALA A CA 1
ATOM 612 C C . ALA A 1 81 ? 10.802 3.792 -0.984 1.00 98.25 81 ALA A C 1
ATOM 614 O O . ALA A 1 81 ? 10.606 3.493 0.196 1.00 98.25 81 ALA A O 1
ATOM 615 N N . ALA A 1 82 ? 10.112 4.763 -1.588 1.00 98.25 82 ALA A N 1
ATOM 616 C CA . ALA A 1 82 ? 9.057 5.518 -0.918 1.00 98.25 82 ALA A CA 1
ATOM 617 C C . ALA A 1 82 ? 7.909 4.595 -0.470 1.00 98.25 82 ALA A C 1
ATOM 619 O O . ALA A 1 82 ? 7.488 4.649 0.687 1.00 98.25 82 ALA A O 1
ATOM 620 N N . LEU A 1 83 ? 7.463 3.680 -1.336 1.00 98.12 83 LEU A N 1
ATOM 621 C CA . LEU A 1 83 ? 6.432 2.689 -1.010 1.00 98.12 83 LEU A CA 1
ATOM 622 C C . LEU A 1 83 ? 6.912 1.648 0.014 1.00 98.12 83 LEU A C 1
ATOM 624 O O . LEU A 1 83 ? 6.141 1.231 0.875 1.00 98.12 83 LEU A O 1
ATOM 628 N N . ALA A 1 84 ? 8.191 1.268 -0.000 1.00 98.06 84 ALA A N 1
ATOM 629 C CA . ALA A 1 84 ? 8.769 0.431 1.050 1.00 98.06 84 ALA A CA 1
ATOM 630 C C . ALA A 1 84 ? 8.692 1.136 2.415 1.00 98.06 84 ALA A C 1
ATOM 632 O O . ALA A 1 84 ? 8.288 0.526 3.407 1.00 98.06 84 ALA A O 1
ATOM 633 N N . SER A 1 85 ? 9.006 2.438 2.461 1.00 97.50 85 SER A N 1
ATOM 634 C CA . SER A 1 85 ? 8.927 3.236 3.691 1.00 97.50 85 SER A CA 1
ATOM 635 C C . SER A 1 85 ? 7.495 3.350 4.229 1.00 97.50 85 SER A C 1
ATOM 637 O O . SER A 1 85 ? 7.290 3.302 5.443 1.00 97.50 85 SER A O 1
ATOM 639 N N . TRP A 1 86 ? 6.493 3.406 3.342 1.00 95.88 86 TRP A N 1
ATOM 640 C CA . TRP A 1 86 ? 5.079 3.422 3.719 1.00 95.88 86 TRP A CA 1
ATOM 641 C C . TRP A 1 86 ? 4.704 2.220 4.591 1.00 95.88 86 TRP A C 1
ATOM 643 O O . TRP A 1 86 ? 4.002 2.375 5.592 1.00 95.88 86 TRP A O 1
ATOM 653 N N . HIS A 1 87 ? 5.225 1.032 4.272 1.00 97.44 87 HIS A N 1
ATOM 654 C CA . HIS A 1 87 ? 4.897 -0.190 5.001 1.00 97.44 87 HIS A CA 1
ATOM 655 C C . HIS A 1 87 ? 5.397 -0.202 6.457 1.00 97.44 87 HIS A C 1
ATOM 657 O O . HIS A 1 87 ? 4.895 -0.996 7.256 1.00 97.44 87 HIS A O 1
ATOM 663 N N . ALA A 1 88 ? 6.273 0.724 6.869 1.00 96.75 88 ALA A N 1
ATOM 664 C CA . ALA A 1 88 ? 6.631 0.905 8.279 1.00 96.75 88 ALA A CA 1
ATOM 665 C C . ALA A 1 88 ? 5.416 1.237 9.166 1.00 96.75 88 ALA A C 1
ATOM 667 O O . ALA A 1 88 ? 5.317 0.762 10.301 1.00 96.75 88 ALA A O 1
ATOM 668 N N . TRP A 1 89 ? 4.452 2.004 8.652 1.00 95.44 89 TRP A N 1
ATOM 669 C CA . TRP A 1 89 ? 3.278 2.440 9.412 1.00 95.44 89 TRP A CA 1
ATOM 670 C C . TRP A 1 89 ? 2.280 1.317 9.728 1.00 95.44 89 TRP A C 1
ATOM 672 O O . TRP A 1 89 ? 1.936 1.155 10.906 1.00 95.44 89 TRP A O 1
ATOM 682 N N . PRO A 1 90 ? 1.814 0.497 8.764 1.00 94.25 90 PRO A N 1
ATOM 683 C CA . PRO A 1 90 ? 0.964 -0.641 9.082 1.00 94.25 90 PRO A CA 1
ATOM 684 C C . PRO A 1 90 ? 1.703 -1.719 9.891 1.00 94.25 90 PRO A C 1
ATOM 686 O O . PRO A 1 90 ? 1.069 -2.336 10.750 1.00 94.25 90 PRO A O 1
ATOM 689 N N . MET A 1 91 ? 3.025 -1.889 9.721 1.00 96.25 91 MET A N 1
ATOM 690 C CA . MET A 1 91 ? 3.836 -2.746 10.602 1.00 96.25 91 MET A CA 1
ATOM 691 C C . MET A 1 91 ? 3.818 -2.241 12.049 1.00 96.25 91 MET A C 1
ATOM 693 O O . MET A 1 91 ? 3.507 -3.007 12.961 1.00 96.25 91 MET A O 1
ATOM 697 N N . ARG A 1 92 ? 4.057 -0.941 12.275 1.00 96.38 92 ARG A N 1
ATOM 698 C CA . ARG A 1 92 ? 3.948 -0.326 13.608 1.00 96.38 92 ARG A CA 1
ATOM 699 C C . ARG A 1 92 ? 2.551 -0.515 14.194 1.00 96.38 92 ARG A C 1
ATOM 701 O O . ARG A 1 92 ? 2.421 -0.891 15.356 1.00 96.38 92 ARG A O 1
ATOM 708 N N . ARG A 1 93 ? 1.498 -0.292 13.402 1.00 93.06 93 ARG A N 1
ATOM 709 C CA . ARG A 1 93 ? 0.103 -0.475 13.836 1.00 93.06 93 ARG A CA 1
ATOM 710 C C . ARG A 1 93 ? -0.170 -1.918 14.270 1.00 93.06 93 ARG A C 1
ATOM 712 O O . ARG A 1 93 ? -0.766 -2.135 15.324 1.00 93.06 93 ARG A O 1
ATOM 719 N N . ALA A 1 94 ? 0.279 -2.896 13.487 1.00 93.25 94 ALA A N 1
ATOM 720 C CA . ALA A 1 94 ? 0.170 -4.313 13.816 1.00 93.25 94 ALA A CA 1
ATOM 721 C C . ALA A 1 94 ? 0.956 -4.670 15.089 1.00 93.25 94 ALA A C 1
ATOM 723 O O . ALA A 1 94 ? 0.422 -5.325 15.984 1.00 93.25 94 ALA A O 1
ATOM 724 N N . TRP A 1 95 ? 2.186 -4.171 15.208 1.00 93.88 95 TRP A N 1
ATOM 725 C CA . TRP A 1 95 ? 3.049 -4.379 16.368 1.00 93.88 95 TRP A CA 1
ATOM 726 C C . TRP A 1 95 ? 2.445 -3.832 17.666 1.00 93.88 95 TRP A C 1
ATOM 728 O O . TRP A 1 95 ? 2.427 -4.527 18.683 1.00 93.88 95 TRP A O 1
ATOM 738 N N . VAL A 1 96 ? 1.905 -2.609 17.640 1.00 92.56 96 VAL A N 1
ATOM 739 C CA . VAL A 1 96 ? 1.239 -2.006 18.806 1.00 92.56 96 VAL A CA 1
ATOM 740 C C . VAL A 1 96 ? 0.039 -2.854 19.235 1.00 92.56 96 VAL A C 1
ATOM 742 O O . VAL A 1 96 ? -0.095 -3.153 20.419 1.00 92.56 96 VAL A O 1
ATOM 745 N N . ARG A 1 97 ? -0.785 -3.329 18.290 1.00 89.06 97 ARG A N 1
ATOM 746 C CA . ARG A 1 97 ? -1.925 -4.217 18.593 1.00 89.06 97 ARG A CA 1
ATOM 747 C C . ARG A 1 97 ? -1.485 -5.540 19.222 1.00 89.06 97 ARG A C 1
ATOM 749 O O . ARG A 1 97 ? -2.098 -5.977 20.191 1.00 89.06 97 ARG A O 1
ATOM 756 N N . LEU A 1 98 ? -0.418 -6.157 18.709 1.00 89.31 98 LEU A N 1
ATOM 757 C CA . LEU A 1 98 ? 0.161 -7.371 19.298 1.00 89.31 98 LEU A CA 1
ATOM 758 C C . LEU A 1 98 ? 0.700 -7.122 20.709 1.00 89.31 98 LEU A C 1
ATOM 760 O O . LEU A 1 98 ? 0.514 -7.954 21.594 1.00 89.31 98 LEU A O 1
ATOM 764 N N . SER A 1 99 ? 1.346 -5.977 20.924 1.00 89.19 99 SER A N 1
ATOM 765 C CA . SER A 1 99 ? 1.938 -5.614 22.214 1.00 89.19 99 SER A CA 1
ATOM 766 C C . SER A 1 99 ? 0.869 -5.394 23.288 1.00 89.19 99 SER A C 1
ATOM 768 O O . SER A 1 99 ? 1.009 -5.906 24.398 1.00 89.19 99 SER A O 1
ATOM 770 N N . VAL A 1 100 ? -0.229 -4.710 22.945 1.00 83.00 100 VAL A N 1
ATOM 771 C CA . VAL A 1 100 ? -1.384 -4.525 23.841 1.00 83.00 100 VAL A CA 1
ATOM 772 C C . VAL A 1 100 ? -2.069 -5.862 24.127 1.00 83.00 100 VAL A C 1
ATOM 774 O O . VAL A 1 100 ? -2.229 -6.224 25.290 1.00 83.00 100 VAL A O 1
ATOM 777 N N . ALA A 1 101 ? -2.364 -6.657 23.091 1.00 76.62 101 ALA A N 1
ATOM 778 C CA . ALA A 1 101 ? -2.992 -7.969 23.254 1.00 76.62 101 ALA A CA 1
ATOM 779 C C . ALA A 1 101 ? -2.153 -8.920 24.126 1.00 76.62 101 ALA A C 1
ATOM 781 O O . ALA A 1 101 ? -2.697 -9.687 24.916 1.00 76.62 101 ALA A O 1
ATOM 782 N N . LYS A 1 102 ? -0.818 -8.863 24.031 1.00 70.62 102 LYS A N 1
ATOM 783 C CA . LYS A 1 102 ? 0.078 -9.627 24.909 1.00 70.62 102 LYS A CA 1
ATOM 784 C C . LYS A 1 102 ? -0.052 -9.185 26.372 1.00 70.62 102 LYS A C 1
ATOM 786 O O . LYS A 1 102 ? -0.069 -10.046 27.248 1.00 70.62 102 LYS A O 1
ATOM 791 N N . GLY A 1 103 ? -0.179 -7.883 26.636 1.00 64.88 103 GLY A N 1
ATOM 792 C CA . GLY A 1 103 ? -0.434 -7.342 27.976 1.00 64.88 103 GLY A CA 1
ATOM 793 C C . GLY A 1 103 ? -1.775 -7.798 28.561 1.00 64.88 103 GLY A C 1
ATOM 794 O O . GLY A 1 103 ? -1.836 -8.188 29.727 1.00 64.88 103 GLY A O 1
ATOM 795 N N . ASP A 1 104 ? -2.821 -7.843 27.735 1.00 61.00 104 ASP A N 1
ATOM 796 C CA . ASP A 1 104 ? -4.152 -8.304 28.144 1.00 61.00 104 ASP A CA 1
ATOM 797 C C . ASP A 1 104 ? -4.201 -9.825 28.354 1.00 61.00 104 ASP A C 1
ATOM 799 O O . ASP A 1 104 ? -4.751 -10.295 29.349 1.00 61.00 104 ASP A O 1
ATOM 803 N N . ARG A 1 105 ? -3.532 -10.617 27.505 1.00 58.91 105 ARG A N 1
ATOM 804 C CA . ARG A 1 105 ? -3.409 -12.080 27.665 1.00 58.91 105 ARG A CA 1
ATOM 805 C C . ARG A 1 105 ? -2.600 -12.493 28.892 1.00 58.91 105 ARG A C 1
ATOM 807 O O . ARG A 1 105 ? -2.896 -13.523 29.492 1.00 58.91 105 ARG A O 1
ATOM 814 N N . VAL A 1 106 ? -1.597 -11.707 29.295 1.00 57.78 106 VAL A N 1
ATOM 815 C CA . VAL A 1 106 ? -0.888 -11.925 30.570 1.00 57.78 106 VAL A CA 1
ATOM 816 C C . VAL A 1 106 ? -1.845 -11.752 31.756 1.00 57.78 106 VAL A C 1
ATOM 818 O O . VAL A 1 106 ? -1.754 -12.520 32.710 1.00 57.78 106 VAL A O 1
ATOM 821 N N . LYS A 1 107 ? -2.820 -10.835 31.670 1.00 54.44 107 LYS A N 1
ATOM 822 C CA . LYS A 1 107 ? -3.894 -10.688 32.670 1.00 54.44 107 LYS A CA 1
ATOM 823 C C . LYS A 1 107 ? -4.976 -11.775 32.560 1.00 54.44 107 LYS A C 1
ATOM 825 O O . LYS A 1 107 ? -5.564 -12.145 33.570 1.00 54.44 107 LYS A O 1
ATOM 830 N N . GLN A 1 108 ? -5.217 -12.312 31.361 1.00 50.94 108 GLN A N 1
ATOM 831 C CA . GLN A 1 108 ? -6.258 -13.309 31.064 1.00 50.94 108 GLN A CA 1
ATOM 832 C C . GLN A 1 108 ? -5.812 -14.780 31.134 1.00 50.94 108 GLN A C 1
ATOM 834 O O . GLN A 1 108 ? -6.618 -15.667 30.861 1.00 50.94 108 GLN A O 1
ATOM 839 N N . LYS A 1 109 ? -4.572 -15.085 31.543 1.00 48.72 109 LYS A N 1
ATOM 840 C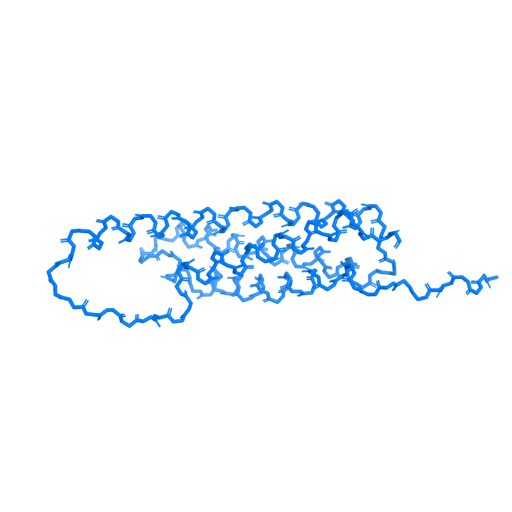 CA . LYS A 1 109 ? -4.035 -16.456 31.696 1.00 48.72 109 LYS A CA 1
ATOM 841 C C . LYS A 1 109 ? -4.687 -17.295 32.828 1.00 48.72 109 LYS A C 1
ATOM 843 O O . LYS A 1 109 ? -4.032 -18.116 33.462 1.00 48.72 109 LYS A O 1
ATOM 848 N N . LYS A 1 110 ? -5.996 -17.145 33.050 1.00 48.31 110 LYS A N 1
ATOM 849 C CA . LYS A 1 110 ? -6.889 -18.130 33.675 1.00 48.31 110 LYS A CA 1
ATOM 850 C C . LYS A 1 110 ? -7.987 -18.515 32.673 1.00 48.31 110 LYS A C 1
ATOM 852 O O . LYS A 1 110 ? -9.080 -17.968 32.701 1.00 48.31 110 LYS A O 1
ATOM 857 N N . GLY A 1 111 ? -7.678 -19.492 31.820 1.00 46.66 111 GLY A N 1
ATOM 858 C CA . GLY A 1 111 ? -8.670 -20.340 31.152 1.00 46.66 111 GLY A CA 1
ATOM 859 C C . GLY A 1 111 ? -9.309 -19.792 29.875 1.00 46.66 111 GLY A C 1
ATOM 860 O O . GLY A 1 111 ? -10.400 -19.238 29.931 1.00 46.66 111 GLY A O 1
ATOM 861 N N . LYS A 1 112 ? -8.681 -20.051 28.721 1.00 47.47 112 LYS A N 1
ATOM 862 C CA . LYS A 1 112 ? -9.291 -20.674 27.522 1.00 47.47 112 LYS A CA 1
ATOM 863 C C . LYS A 1 112 ? -8.342 -20.576 26.325 1.00 47.47 112 LYS A C 1
ATOM 865 O O . LYS A 1 112 ? -7.663 -19.570 26.144 1.00 47.47 112 LYS A O 1
ATOM 870 N N . GLU A 1 113 ? -8.294 -21.649 25.541 1.00 49.47 113 GLU A N 1
ATOM 871 C CA . GLU A 1 113 ? -7.562 -21.726 24.276 1.00 49.47 113 GLU A CA 1
ATOM 872 C C . GLU A 1 113 ? -8.189 -20.783 23.241 1.00 49.47 113 GLU A C 1
ATOM 874 O O . GLU A 1 113 ? -9.401 -20.790 23.023 1.00 49.47 113 GLU A O 1
ATOM 879 N N . GLU A 1 114 ? -7.362 -19.947 22.617 1.00 48.84 114 GLU A N 1
ATOM 880 C CA . GLU A 1 114 ? -7.793 -19.036 21.562 1.00 48.84 114 GLU A CA 1
ATOM 881 C C . GLU A 1 114 ? -7.632 -19.684 20.183 1.00 48.84 114 GLU A C 1
ATOM 883 O O . GLU A 1 114 ? -6.540 -20.094 19.786 1.00 48.84 114 GLU A O 1
ATOM 888 N N . HIS A 1 115 ? -8.722 -19.682 19.417 1.00 44.09 115 HIS A N 1
ATOM 889 C CA . HIS A 1 115 ? -8.707 -19.925 17.980 1.00 44.09 115 HIS A CA 1
ATOM 890 C C . HIS A 1 115 ? -7.845 -18.875 17.261 1.00 44.09 115 HIS A C 1
ATOM 892 O O . HIS A 1 115 ? -8.038 -17.667 17.419 1.00 44.09 115 HIS A O 1
ATOM 898 N N . VAL A 1 116 ? -6.921 -19.334 16.415 1.00 45.03 116 VAL A N 1
ATOM 899 C CA . VAL A 1 116 ? -6.105 -18.470 15.554 1.00 45.03 116 VAL A CA 1
ATOM 900 C C . VAL A 1 116 ? -6.988 -17.931 14.426 1.00 45.03 116 VAL A C 1
ATOM 902 O O . VAL A 1 116 ? -7.226 -18.602 13.425 1.00 45.03 116 VAL A O 1
ATOM 905 N N . VAL A 1 117 ? -7.517 -16.719 14.597 1.00 46.97 117 VAL A N 1
ATOM 906 C CA . VAL A 1 117 ? -8.299 -16.037 13.558 1.00 46.97 117 VAL A CA 1
ATOM 907 C C . VAL A 1 117 ? -7.361 -15.601 12.427 1.00 46.97 117 VAL A C 1
ATOM 909 O O . VAL A 1 117 ? -6.454 -14.786 12.626 1.00 46.97 117 VAL A O 1
ATOM 912 N N . PHE A 1 118 ? -7.582 -16.142 11.227 1.00 46.12 118 PHE A N 1
ATOM 913 C CA . PHE A 1 118 ? -6.957 -15.670 9.990 1.00 46.12 118 PHE A CA 1
ATOM 914 C C . PHE A 1 118 ? -7.269 -14.173 9.795 1.00 46.12 118 PHE A C 1
ATOM 916 O O . PHE A 1 118 ? -8.421 -13.763 9.908 1.00 46.12 118 PHE A O 1
ATOM 923 N N . GLY A 1 119 ? -6.249 -13.347 9.531 1.00 64.25 119 GLY A N 1
ATOM 924 C CA . GLY A 1 119 ? -6.400 -11.884 9.412 1.00 64.25 119 GLY A CA 1
ATOM 925 C C . GLY A 1 119 ? -6.121 -11.081 10.693 1.00 64.25 119 GLY A C 1
ATOM 926 O O . GLY A 1 119 ? -6.426 -9.894 10.758 1.00 64.25 119 GLY A O 1
ATOM 927 N N . GLY A 1 120 ? -5.527 -11.695 11.722 1.00 82.00 120 GLY A N 1
ATOM 928 C CA . GLY A 1 120 ? -5.096 -10.987 12.933 1.00 82.00 120 GLY A CA 1
ATOM 929 C C . GLY A 1 120 ? -3.850 -10.097 12.741 1.00 82.00 120 GLY A C 1
ATOM 930 O O . GLY A 1 120 ? -3.153 -10.198 11.728 1.00 82.00 120 GLY A O 1
ATOM 931 N N . PRO A 1 121 ? -3.495 -9.259 13.737 1.00 87.31 121 PRO A N 1
ATOM 932 C CA . PRO A 1 121 ? -2.355 -8.336 13.660 1.00 87.31 121 PRO A CA 1
ATOM 933 C C . PRO A 1 121 ? -1.017 -8.976 13.248 1.00 87.31 121 PRO A C 1
ATOM 935 O O . PRO A 1 121 ? -0.227 -8.333 12.565 1.00 87.31 121 PRO A O 1
ATOM 938 N N . LEU A 1 122 ? -0.768 -10.244 13.595 1.00 89.94 122 LEU A N 1
ATOM 939 C CA . LEU A 1 122 ? 0.439 -10.961 13.164 1.00 89.94 122 LEU A CA 1
ATOM 940 C C . LEU A 1 122 ? 0.501 -11.147 11.642 1.00 89.94 122 LEU A C 1
ATOM 942 O O . LEU A 1 122 ? 1.546 -10.905 11.046 1.00 89.94 122 LEU A O 1
ATOM 946 N N . VAL A 1 123 ? -0.613 -11.526 11.009 1.00 91.12 123 VAL A N 1
ATOM 947 C CA . VAL A 1 123 ? -0.682 -11.696 9.548 1.00 91.12 123 VAL A CA 1
ATOM 948 C C . VAL A 1 123 ? -0.404 -10.365 8.857 1.00 91.12 123 VAL A C 1
ATOM 950 O O . VAL A 1 123 ? 0.411 -10.313 7.942 1.00 91.12 123 VAL A O 1
ATOM 953 N N . HIS A 1 124 ? -1.003 -9.275 9.349 1.00 91.81 124 HIS A N 1
ATOM 954 C CA . HIS A 1 124 ? -0.727 -7.931 8.839 1.00 91.81 124 HIS A CA 1
ATOM 955 C C . HIS A 1 124 ? 0.761 -7.572 8.941 1.00 91.81 124 HIS A C 1
ATOM 957 O O . HIS A 1 124 ? 1.329 -7.061 7.979 1.00 91.81 124 HIS A O 1
ATOM 963 N N . LEU A 1 125 ? 1.403 -7.856 10.080 1.00 94.69 125 LEU A N 1
ATOM 964 C CA . LEU A 1 125 ? 2.829 -7.589 10.264 1.00 94.69 125 LEU A CA 1
ATOM 965 C C . LEU A 1 125 ? 3.682 -8.346 9.238 1.00 94.69 125 LEU A C 1
ATOM 967 O O . LEU A 1 125 ? 4.527 -7.734 8.594 1.00 94.69 125 LEU A O 1
ATOM 971 N N . VAL A 1 126 ? 3.435 -9.647 9.057 1.00 96.19 126 VAL A N 1
ATOM 972 C CA . VAL A 1 126 ? 4.188 -10.485 8.110 1.00 96.19 126 VAL A CA 1
ATOM 973 C C . VAL A 1 126 ? 3.978 -10.020 6.670 1.00 96.19 126 VAL A C 1
ATOM 975 O O . VAL A 1 126 ? 4.955 -9.820 5.954 1.00 96.19 126 VAL A O 1
ATOM 978 N N . VAL A 1 127 ? 2.727 -9.794 6.255 1.00 95.88 127 VAL A N 1
ATOM 979 C CA . VAL A 1 127 ? 2.400 -9.337 4.894 1.00 95.88 127 VAL A CA 1
ATOM 980 C C . VAL A 1 127 ? 3.104 -8.017 4.581 1.00 95.88 127 VAL A C 1
ATOM 982 O O . VAL A 1 127 ? 3.773 -7.907 3.554 1.00 95.88 127 VAL A O 1
ATOM 985 N N . HIS A 1 128 ? 3.020 -7.032 5.479 1.00 97.12 128 HIS A N 1
ATOM 986 C CA . HIS A 1 128 ? 3.660 -5.735 5.261 1.00 97.12 128 HIS A CA 1
ATOM 987 C C . HIS A 1 128 ? 5.190 -5.787 5.370 1.00 97.12 128 HIS A C 1
ATOM 989 O O . HIS A 1 128 ? 5.857 -5.032 4.667 1.00 97.12 128 HIS A O 1
ATOM 995 N N . ALA A 1 129 ? 5.759 -6.691 6.174 1.00 97.88 129 ALA A N 1
ATOM 996 C CA . ALA A 1 129 ? 7.204 -6.909 6.212 1.00 97.88 129 ALA A CA 1
ATOM 997 C C . ALA A 1 129 ? 7.722 -7.495 4.891 1.00 97.88 129 ALA A C 1
ATOM 999 O O . ALA A 1 129 ? 8.685 -6.978 4.330 1.00 97.88 129 ALA A O 1
ATOM 1000 N N . VAL A 1 130 ? 7.057 -8.524 4.354 1.00 98.00 130 VAL A N 1
ATOM 1001 C CA . VAL A 1 130 ? 7.415 -9.125 3.057 1.00 98.00 130 VAL A CA 1
ATOM 1002 C C . VAL A 1 130 ? 7.297 -8.098 1.930 1.00 98.00 130 VAL A C 1
ATOM 1004 O O . VAL A 1 130 ? 8.221 -7.955 1.129 1.00 98.00 130 VAL A O 1
ATOM 1007 N N . LEU A 1 131 ? 6.204 -7.332 1.890 1.00 97.62 131 LEU A N 1
ATOM 1008 C CA . LEU A 1 131 ? 6.029 -6.235 0.932 1.00 97.62 131 LEU A CA 1
ATOM 1009 C C . LEU A 1 131 ? 7.124 -5.173 1.057 1.00 97.62 131 LEU A C 1
ATOM 1011 O O . LEU A 1 131 ? 7.744 -4.817 0.060 1.00 97.62 131 LEU A O 1
ATOM 1015 N N . GLY A 1 132 ? 7.408 -4.705 2.275 1.00 97.94 132 GLY A N 1
ATOM 1016 C CA . GLY A 1 132 ? 8.451 -3.711 2.523 1.00 97.94 132 GLY A CA 1
ATOM 1017 C C . GLY A 1 132 ? 9.836 -4.186 2.076 1.00 97.94 132 GLY A C 1
ATOM 1018 O O . GLY A 1 132 ? 10.537 -3.456 1.379 1.00 97.94 132 GLY A O 1
ATOM 1019 N N . ILE A 1 133 ? 10.208 -5.427 2.410 1.00 98.31 133 ILE A N 1
ATOM 1020 C CA . ILE A 1 133 ? 11.497 -6.027 2.025 1.00 98.31 133 ILE A CA 1
ATOM 1021 C C . ILE A 1 133 ? 11.600 -6.181 0.506 1.00 98.31 133 ILE A C 1
ATOM 1023 O O . ILE A 1 133 ? 12.625 -5.841 -0.081 1.00 98.31 133 ILE A O 1
ATOM 1027 N N . THR A 1 134 ? 10.551 -6.675 -0.150 1.00 97.75 134 THR A N 1
ATOM 1028 C CA . THR A 1 134 ? 10.574 -6.903 -1.602 1.00 97.75 134 THR A CA 1
ATOM 1029 C C . THR A 1 134 ? 10.569 -5.595 -2.395 1.00 97.75 134 THR A C 1
ATOM 1031 O O . THR A 1 134 ? 11.317 -5.480 -3.363 1.00 97.75 134 THR A O 1
ATOM 1034 N N . LEU A 1 135 ? 9.822 -4.574 -1.958 1.00 98.12 135 LEU A N 1
ATOM 1035 C CA . LEU A 1 135 ? 9.875 -3.225 -2.537 1.00 98.12 135 LEU A CA 1
ATOM 1036 C C . LEU A 1 135 ? 11.246 -2.571 -2.339 1.00 98.12 135 LEU A C 1
ATOM 1038 O O . LEU A 1 135 ? 11.769 -1.954 -3.268 1.00 98.12 135 LEU A O 1
ATOM 1042 N N . LEU A 1 136 ? 11.864 -2.748 -1.167 1.00 98.06 136 LEU A N 1
ATOM 1043 C CA . LEU A 1 136 ? 13.235 -2.299 -0.928 1.00 98.06 136 LEU A CA 1
ATOM 1044 C C . LEU A 1 136 ? 14.227 -3.033 -1.843 1.00 98.06 136 LEU A C 1
ATOM 1046 O O . LEU A 1 136 ? 15.125 -2.406 -2.397 1.00 98.06 136 LEU A O 1
ATOM 1050 N N . GLY A 1 137 ? 14.021 -4.330 -2.080 1.00 96.94 137 GLY A N 1
ATOM 1051 C CA . GLY A 1 137 ? 14.768 -5.102 -3.072 1.00 96.94 137 GLY A CA 1
ATOM 1052 C C . GLY A 1 137 ? 14.657 -4.508 -4.480 1.00 96.94 137 GLY A C 1
ATOM 1053 O O . GLY A 1 137 ? 15.680 -4.281 -5.125 1.00 96.94 137 GLY A O 1
ATOM 1054 N N . SER A 1 138 ? 13.445 -4.163 -4.933 1.00 96.38 138 SER A N 1
ATOM 1055 C CA . SER A 1 138 ? 13.247 -3.449 -6.204 1.00 96.38 138 SER A CA 1
ATOM 1056 C C . SER A 1 138 ? 13.948 -2.091 -6.229 1.00 96.38 138 SER A C 1
ATOM 1058 O O . SER A 1 138 ? 14.525 -1.722 -7.248 1.00 96.38 138 SER A O 1
ATOM 1060 N N . ALA A 1 139 ? 13.945 -1.348 -5.122 1.00 97.19 139 ALA A N 1
ATOM 1061 C CA . ALA A 1 139 ? 14.652 -0.076 -5.038 1.00 97.19 139 ALA A CA 1
ATOM 1062 C C . ALA A 1 139 ? 16.177 -0.248 -5.151 1.00 97.19 139 ALA A C 1
ATOM 1064 O O . ALA A 1 139 ? 16.845 0.511 -5.854 1.00 97.19 139 ALA A O 1
ATOM 1065 N N . MET A 1 140 ? 16.739 -1.259 -4.490 1.00 95.81 140 MET A N 1
ATOM 1066 C CA . MET A 1 140 ? 18.183 -1.486 -4.454 1.00 95.81 140 MET A CA 1
ATOM 1067 C C . MET A 1 140 ? 18.713 -2.102 -5.750 1.00 95.81 140 MET A C 1
ATOM 1069 O O . MET A 1 140 ? 19.743 -1.647 -6.242 1.00 95.81 140 MET A O 1
ATOM 1073 N N . PHE A 1 141 ? 17.995 -3.070 -6.324 1.00 92.62 141 PHE A N 1
ATOM 1074 C CA . PHE A 1 141 ? 18.496 -3.924 -7.408 1.00 92.62 141 PHE A CA 1
ATOM 1075 C C . PHE A 1 141 ? 17.696 -3.829 -8.716 1.00 92.62 141 PHE A C 1
ATOM 1077 O O . PHE A 1 141 ? 18.079 -4.436 -9.711 1.00 92.62 141 PHE A O 1
ATOM 1084 N N . GLY A 1 142 ? 16.580 -3.094 -8.750 1.00 84.75 142 GLY A N 1
ATOM 1085 C CA . GLY A 1 142 ? 15.783 -2.932 -9.965 1.00 84.75 142 GLY A CA 1
ATOM 1086 C C . GLY A 1 142 ? 16.498 -2.070 -11.006 1.00 84.75 142 GLY A C 1
ATOM 1087 O O . GLY A 1 142 ? 16.946 -0.975 -10.686 1.00 84.75 142 GLY A O 1
ATOM 1088 N N . GLY A 1 143 ? 16.576 -2.543 -12.252 1.00 71.31 143 GLY A N 1
ATOM 1089 C CA . GLY A 1 143 ? 17.187 -1.796 -13.360 1.00 71.31 143 GLY A CA 1
ATO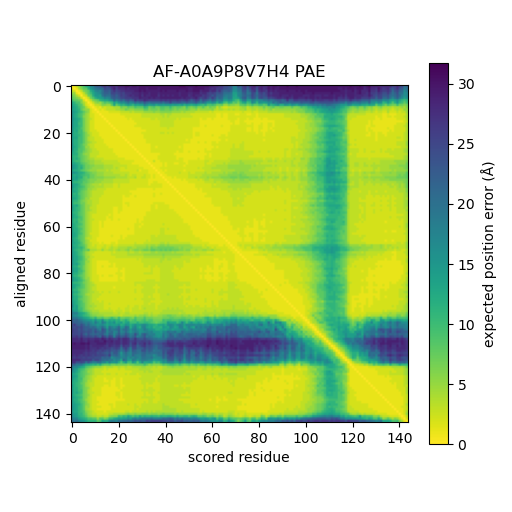M 1090 C C . GLY A 1 143 ? 18.702 -1.974 -13.520 1.00 71.31 143 GLY A C 1
ATOM 1091 O O . GLY A 1 143 ? 19.294 -1.243 -14.312 1.00 71.31 143 GLY A O 1
ATOM 1092 N N . ILE A 1 144 ? 19.306 -2.911 -12.777 1.00 57.50 144 ILE A N 1
ATOM 1093 C CA . ILE A 1 144 ? 20.622 -3.497 -13.090 1.00 57.50 144 ILE A CA 1
ATOM 1094 C C . ILE A 1 144 ? 20.430 -4.586 -14.150 1.00 57.50 144 ILE A C 1
ATOM 1096 O O . ILE A 1 144 ? 19.412 -5.315 -14.050 1.00 57.50 144 ILE A O 1
#

Organism: NCBI:txid936078

Sequence (144 aa):
MSLTHALTPFWPKLPLVLHVLVESAAATSFILKPSSQIKDPSLEVQLVLQTLGGLLLSTNLVSLAVIFRPGFDNTSRLLAAALASWHAWPMRRAWVRLSVAKGDRVKQKKGKEEHVVFGGPLVHLVVHAVLGITLLGSAMFGGI

Foldseek 3Di:
DDPPLPPQDLLLLVLLVLLLVVLLVVLCCLQVPVCVVPPPDDPVSSVVSNVVSVVSVVLNVVSVVQSPDRFQDLVNLVSLLVVLVVLVVLLVVLVVVVVVVVVVVVVVPPDDDDDDDDPHSVVSNVSSVVSSVSSNVSNVPGRD

Nearest PDB structures (foldseek):
  1wy1-assembly1_B  TM=3.431E-01  e=1.232E+00  Pyrococcus horikoshii OT3
  2hr5-assembly1_A  TM=4.153E-01  e=6.349E+00  Pyrococcus furiosus
  6c9k-assembly1_R  TM=3.337E-01  e=7.844E+00  synthetic construct
  3cax-assembly1_A-2  TM=2.525E-01  e=9.193E+00  Pyrococcus furiosus DSM 3638

Secondary structure (DSSP, 8-state):
--S------SGGGHHHHHHHHHHHHHHHHHHH-GGGTSSS--HHHHHHHHHHHHHHHHHHHHHHHHHHSSS--HHHHHHHHHHHHHTHHHHHHHHHHHHHHHHHHHHH-SS-PPP--TT-HHHHHHHHHHHHHHHHHHHHHTT-

Mean predicted aligned error: 7.03 Å